Protein AF-A0A950GX64-F1 (afdb_monomer)

Structure (mmCIF, N/CA/C/O backbone):
data_AF-A0A950GX64-F1
#
_entry.id   AF-A0A950GX64-F1
#
loop_
_atom_site.group_PDB
_atom_site.id
_atom_site.type_symbol
_atom_site.label_atom_id
_atom_site.label_alt_id
_atom_site.label_comp_id
_atom_site.label_asym_id
_atom_site.label_entity_id
_atom_site.label_seq_id
_atom_site.pdbx_PDB_ins_code
_atom_site.Cartn_x
_atom_site.Cartn_y
_atom_site.Cartn_z
_atom_site.occupancy
_atom_site.B_iso_or_equiv
_atom_site.auth_seq_id
_atom_site.auth_comp_id
_atom_site.auth_asym_id
_atom_site.auth_atom_id
_atom_site.pdbx_PDB_model_num
ATOM 1 N N . MET A 1 1 ? -1.927 11.077 11.476 1.00 65.00 1 MET A N 1
ATOM 2 C CA . MET A 1 1 ? -1.817 9.933 12.417 1.00 65.00 1 MET A CA 1
ATOM 3 C C . MET A 1 1 ? -3.212 9.353 12.612 1.00 65.00 1 MET A C 1
ATOM 5 O O . MET A 1 1 ? -4.131 10.144 12.743 1.00 65.00 1 MET A O 1
ATOM 9 N N . LEU A 1 2 ? -3.388 8.025 12.600 1.00 82.88 2 LEU A N 1
ATOM 10 C CA . LEU A 1 2 ? -4.723 7.387 12.585 1.00 82.88 2 LEU A CA 1
ATOM 11 C C . LEU A 1 2 ? -5.445 7.360 13.948 1.00 82.88 2 LEU A C 1
ATOM 13 O O . LEU A 1 2 ? -6.607 6.977 14.011 1.00 82.88 2 LEU A O 1
ATOM 17 N N . GLY A 1 3 ? -4.765 7.722 15.040 1.00 85.38 3 GLY A N 1
ATOM 18 C CA . GLY A 1 3 ? -5.361 7.744 16.383 1.00 85.38 3 GLY A CA 1
ATOM 19 C C . GLY A 1 3 ? -5.656 6.362 16.983 1.00 85.38 3 GLY A C 1
ATOM 20 O O . GLY A 1 3 ? -6.375 6.275 17.971 1.00 85.38 3 GLY A O 1
ATOM 21 N N . VAL A 1 4 ? -5.106 5.291 16.402 1.00 89.19 4 VAL A N 1
ATOM 22 C CA . VAL A 1 4 ? -5.311 3.890 16.808 1.00 89.19 4 VAL A CA 1
ATOM 23 C C . VAL A 1 4 ? -3.986 3.132 16.869 1.00 89.19 4 VAL A C 1
ATOM 25 O O . VAL A 1 4 ? -3.043 3.451 16.139 1.00 89.19 4 VAL A O 1
ATOM 28 N N . THR A 1 5 ? -3.929 2.095 17.705 1.00 92.31 5 THR A N 1
ATOM 29 C CA . THR A 1 5 ? -2.740 1.249 17.884 1.00 92.31 5 THR A CA 1
ATOM 30 C C . THR A 1 5 ? -2.939 -0.101 17.210 1.00 92.31 5 THR A C 1
ATOM 32 O O . THR A 1 5 ? -3.924 -0.787 17.470 1.00 92.31 5 THR A O 1
ATOM 35 N N . ALA A 1 6 ? -1.986 -0.490 16.365 1.00 94.38 6 ALA A N 1
ATOM 36 C CA . ALA A 1 6 ? -1.974 -1.793 15.711 1.00 94.38 6 ALA A CA 1
ATOM 37 C C . ALA A 1 6 ? -1.105 -2.797 16.476 1.00 94.38 6 ALA A C 1
ATOM 39 O O . ALA A 1 6 ? -0.083 -2.434 17.057 1.00 94.38 6 ALA A O 1
ATOM 40 N N . SER A 1 7 ? -1.445 -4.077 16.352 1.00 96.44 7 SER A N 1
ATOM 41 C CA . SER A 1 7 ? -0.464 -5.159 16.465 1.00 96.44 7 SER A CA 1
ATOM 42 C C . SER A 1 7 ? 0.100 -5.458 15.076 1.00 96.44 7 SER A C 1
ATOM 44 O O . SER A 1 7 ? -0.653 -5.567 14.108 1.00 96.44 7 SER A O 1
ATOM 46 N N . VAL A 1 8 ? 1.422 -5.554 14.950 1.00 96.69 8 VAL A N 1
ATOM 47 C CA . VAL A 1 8 ? 2.090 -5.739 13.653 1.00 96.69 8 VAL A CA 1
ATOM 48 C C . VAL A 1 8 ? 2.649 -7.150 13.578 1.00 96.69 8 VAL A C 1
ATOM 50 O O . VAL A 1 8 ? 3.284 -7.622 14.522 1.00 96.69 8 VAL A O 1
ATOM 53 N N . THR A 1 9 ? 2.399 -7.844 12.471 1.00 96.38 9 THR A N 1
ATOM 54 C CA . THR A 1 9 ? 3.001 -9.162 12.244 1.00 96.38 9 THR A CA 1
ATOM 55 C C . THR A 1 9 ? 4.503 -9.038 12.021 1.00 96.38 9 THR A C 1
ATOM 57 O O . THR A 1 9 ? 4.979 -8.024 11.511 1.00 96.38 9 THR A O 1
ATOM 60 N N . THR A 1 10 ? 5.251 -10.102 12.322 1.00 96.19 10 THR A N 1
ATOM 61 C CA . THR A 1 10 ? 6.644 -10.209 11.879 1.00 96.19 10 THR A CA 1
ATOM 62 C C . THR A 1 10 ? 6.705 -10.000 10.364 1.00 96.19 10 THR A C 1
ATOM 64 O O . THR A 1 10 ? 5.949 -10.664 9.647 1.00 96.19 10 THR A O 1
ATOM 67 N N . PRO A 1 11 ? 7.545 -9.077 9.869 1.00 95.69 11 PRO A N 1
ATOM 68 C CA . PRO A 1 11 ? 7.655 -8.854 8.442 1.00 95.69 11 PRO A CA 1
ATOM 69 C C . PRO A 1 11 ? 8.220 -10.071 7.720 1.00 95.69 11 PRO A C 1
ATOM 71 O O . PRO A 1 11 ? 9.084 -10.776 8.246 1.00 95.69 11 PRO A O 1
ATOM 74 N N . THR A 1 12 ? 7.767 -10.286 6.493 1.00 97.06 12 THR A N 1
ATOM 75 C CA . THR A 1 12 ? 8.306 -11.310 5.599 1.00 97.06 12 THR A CA 1
ATOM 76 C C . THR A 1 12 ? 9.063 -10.660 4.455 1.00 97.06 12 THR A C 1
ATOM 78 O O . THR A 1 12 ? 8.655 -9.610 3.962 1.00 97.06 12 THR A O 1
ATOM 81 N N . TRP A 1 13 ? 10.133 -11.312 4.004 1.00 96.12 13 TRP A N 1
ATOM 82 C CA . TRP A 1 13 ? 10.851 -10.958 2.785 1.00 96.12 13 TRP A CA 1
ATOM 83 C C . TRP A 1 13 ? 10.915 -12.185 1.881 1.00 96.12 13 TRP A C 1
ATOM 85 O O . TRP A 1 13 ? 11.611 -13.157 2.180 1.00 96.12 13 TRP A O 1
ATOM 95 N N . THR A 1 14 ? 10.140 -12.191 0.803 1.00 96.38 14 THR A N 1
ATOM 96 C CA . THR A 1 14 ? 10.086 -13.318 -0.141 1.00 96.38 14 THR A CA 1
ATOM 97 C C . THR A 1 14 ? 9.842 -12.777 -1.537 1.00 96.38 14 THR A C 1
ATOM 99 O O . THR A 1 14 ? 9.072 -11.838 -1.708 1.00 96.38 14 THR A O 1
ATOM 102 N N . ASP A 1 15 ? 10.552 -13.310 -2.531 1.00 93.44 15 ASP A N 1
ATOM 103 C CA . ASP A 1 15 ? 10.446 -12.883 -3.930 1.00 93.44 15 ASP A CA 1
ATOM 104 C C . ASP A 1 15 ? 10.565 -11.362 -4.132 1.00 93.44 15 ASP A C 1
ATOM 106 O O . ASP A 1 15 ? 9.868 -10.767 -4.958 1.00 93.44 15 ASP A O 1
ATOM 110 N N . HIS A 1 16 ? 11.481 -10.720 -3.397 1.00 95.19 16 HIS A N 1
ATOM 111 C CA . HIS A 1 16 ? 11.697 -9.264 -3.409 1.00 95.19 16 HIS A CA 1
ATOM 112 C C . HIS A 1 16 ? 10.464 -8.457 -2.977 1.00 95.19 16 HIS A C 1
ATOM 114 O O . HIS A 1 16 ? 10.238 -7.345 -3.45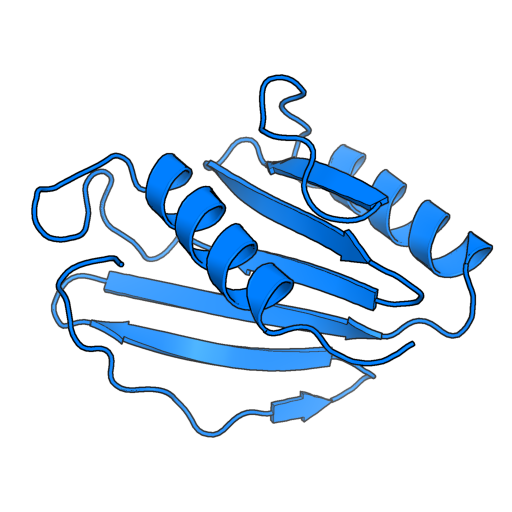4 1.00 95.19 16 HIS A O 1
ATOM 120 N N . VAL A 1 17 ? 9.627 -9.034 -2.117 1.00 97.62 17 VAL A N 1
ATOM 121 C CA . VAL A 1 17 ? 8.496 -8.353 -1.494 1.00 97.62 17 VAL A CA 1
ATOM 122 C C . VAL A 1 17 ? 8.717 -8.338 0.007 1.00 97.62 17 VAL A C 1
ATOM 124 O O . VAL A 1 17 ? 8.729 -9.389 0.651 1.00 97.62 17 VAL A O 1
ATOM 127 N N . TYR A 1 18 ? 8.867 -7.136 0.555 1.00 96.75 18 TYR A N 1
ATOM 128 C CA . TYR A 1 18 ? 8.659 -6.902 1.975 1.00 96.75 18 TYR A CA 1
ATOM 129 C C . TYR A 1 18 ? 7.162 -6.848 2.237 1.00 96.75 18 TYR A C 1
ATOM 131 O O . TYR A 1 18 ? 6.462 -6.117 1.538 1.00 96.75 18 TYR A O 1
ATOM 139 N N . ALA A 1 19 ? 6.672 -7.566 3.242 1.00 97.69 19 ALA A N 1
ATOM 140 C CA . ALA A 1 19 ? 5.276 -7.487 3.646 1.00 97.69 19 ALA A CA 1
ATOM 141 C C . ALA A 1 19 ? 5.126 -7.498 5.165 1.00 97.69 19 ALA A C 1
ATOM 143 O O . ALA A 1 19 ? 5.808 -8.246 5.865 1.00 97.69 19 ALA A O 1
ATOM 144 N N . CYS A 1 20 ? 4.196 -6.699 5.676 1.00 97.44 20 CYS A N 1
ATOM 145 C CA . CYS A 1 20 ? 3.724 -6.796 7.049 1.00 97.44 20 CYS A CA 1
ATOM 146 C C . CYS A 1 20 ? 2.246 -6.411 7.140 1.00 97.44 20 CYS A C 1
ATOM 148 O O . CYS A 1 20 ? 1.745 -5.572 6.390 1.00 97.44 20 CYS A O 1
ATOM 150 N N . ARG A 1 21 ? 1.537 -7.027 8.087 1.00 98.12 21 ARG A N 1
ATOM 151 C CA . ARG A 1 21 ? 0.124 -6.751 8.331 1.00 98.12 21 ARG A CA 1
ATOM 152 C C . ARG A 1 21 ? -0.049 -6.008 9.644 1.00 98.12 21 ARG A C 1
ATOM 154 O O . ARG A 1 21 ? 0.438 -6.452 10.685 1.00 98.12 21 ARG A O 1
ATOM 161 N N . TYR A 1 22 ? -0.797 -4.915 9.586 1.00 97.56 22 TYR A N 1
ATOM 162 C CA . TYR A 1 22 ? -1.219 -4.129 10.737 1.00 97.56 22 TYR A CA 1
ATOM 163 C C . TYR A 1 22 ? -2.625 -4.570 11.123 1.00 97.56 22 TYR A C 1
ATOM 165 O O . TYR A 1 22 ? -3.564 -4.413 10.344 1.00 97.56 22 TYR A O 1
ATOM 173 N N . ARG A 1 23 ? -2.766 -5.169 12.305 1.00 97.81 23 ARG A N 1
ATOM 174 C CA . ARG A 1 23 ? -4.027 -5.707 12.820 1.00 97.81 23 ARG A CA 1
ATOM 175 C C . ARG A 1 23 ? -4.576 -4.831 13.935 1.00 97.81 23 ARG A C 1
ATOM 177 O O . ARG A 1 23 ? -3.866 -4.519 14.894 1.00 97.81 23 ARG A O 1
ATOM 184 N N . TYR A 1 24 ? -5.858 -4.537 13.825 1.00 95.81 24 TYR A N 1
ATOM 185 C CA . TYR A 1 24 ? -6.685 -3.819 14.783 1.00 95.81 24 TYR A CA 1
ATOM 186 C C . TYR A 1 24 ? -7.844 -4.727 15.226 1.00 95.81 24 TYR A C 1
ATOM 188 O O . TYR A 1 24 ? -8.106 -5.738 14.569 1.00 95.81 24 TYR A O 1
ATOM 196 N N . PRO A 1 25 ? -8.543 -4.415 16.331 1.00 93.88 25 PRO A N 1
ATOM 197 C CA . PRO A 1 25 ? -9.704 -5.198 16.762 1.00 93.88 25 PRO A CA 1
ATOM 198 C C . PRO A 1 25 ? -10.825 -5.290 15.714 1.00 93.88 25 PRO A C 1
ATOM 200 O O . PRO A 1 25 ? -11.545 -6.282 15.673 1.00 93.88 25 PRO A O 1
ATOM 203 N N . ASP A 1 26 ? -10.962 -4.266 14.876 1.00 89.94 26 ASP A N 1
ATOM 204 C CA . ASP A 1 26 ? -12.048 -4.047 13.918 1.00 89.94 26 ASP A CA 1
ATOM 205 C C . ASP A 1 26 ? -11.607 -4.141 12.447 1.00 89.94 26 ASP A C 1
ATOM 207 O O . ASP A 1 26 ? -12.420 -3.939 11.549 1.00 89.94 26 ASP A O 1
ATOM 211 N N . GLY A 1 27 ? -10.342 -4.476 12.175 1.00 95.75 27 GLY A N 1
ATOM 212 C CA . GLY A 1 27 ? -9.854 -4.620 10.808 1.00 95.75 27 GLY A CA 1
ATOM 213 C C . GLY A 1 27 ? -8.347 -4.802 10.695 1.00 95.75 27 GLY A C 1
ATOM 214 O O . GLY A 1 27 ? -7.610 -4.886 11.676 1.00 95.75 27 GLY A O 1
ATOM 215 N N . SER A 1 28 ? -7.857 -4.863 9.464 1.00 97.75 28 SER A N 1
ATOM 216 C CA . SER A 1 28 ? -6.423 -4.857 9.187 1.00 97.75 28 SER A CA 1
ATOM 217 C C . SER A 1 28 ? -6.118 -4.250 7.832 1.00 97.75 28 SER A C 1
ATOM 219 O O . SER A 1 28 ? -6.929 -4.359 6.916 1.00 97.75 28 SER A O 1
ATOM 221 N N . PHE A 1 29 ? -4.922 -3.693 7.687 1.00 97.88 29 PHE A N 1
ATOM 222 C CA . PHE A 1 29 ? -4.357 -3.392 6.377 1.00 97.88 29 PHE A CA 1
ATOM 223 C C . PHE A 1 29 ? -3.028 -4.123 6.202 1.00 97.88 29 PHE A C 1
ATOM 225 O O . PHE A 1 29 ? -2.347 -4.465 7.178 1.00 97.88 29 PHE A O 1
ATOM 232 N N . GLU A 1 30 ? -2.659 -4.366 4.952 1.00 98.25 30 GLU A N 1
ATOM 233 C CA . GLU A 1 30 ? -1.377 -4.954 4.590 1.00 98.25 30 GLU A CA 1
ATOM 234 C C . GLU A 1 30 ? -0.510 -3.925 3.873 1.00 98.25 30 GLU A C 1
ATOM 236 O O . GLU A 1 30 ? -0.953 -3.223 2.965 1.00 98.25 30 GLU A O 1
ATOM 241 N N . LEU A 1 31 ? 0.735 -3.823 4.320 1.00 98.00 31 LEU A N 1
ATOM 242 C CA . LEU A 1 31 ? 1.757 -3.011 3.691 1.00 98.00 31 LEU A CA 1
ATOM 243 C C . LEU A 1 31 ? 2.677 -3.954 2.939 1.00 98.00 31 LEU A C 1
ATOM 245 O O . LEU A 1 31 ? 3.259 -4.857 3.545 1.00 98.00 31 LEU A O 1
ATOM 249 N N . THR A 1 32 ? 2.845 -3.713 1.643 1.00 98.12 32 THR A N 1
ATOM 250 C CA . THR A 1 32 ? 3.866 -4.399 0.853 1.00 98.12 32 THR A CA 1
ATOM 251 C C . THR A 1 32 ? 4.770 -3.412 0.130 1.00 98.12 32 THR A C 1
ATOM 253 O O . THR A 1 32 ? 4.339 -2.346 -0.305 1.00 98.12 32 THR A O 1
ATOM 256 N N . VAL A 1 33 ? 6.048 -3.762 0.009 1.00 97.44 33 VAL A N 1
ATOM 2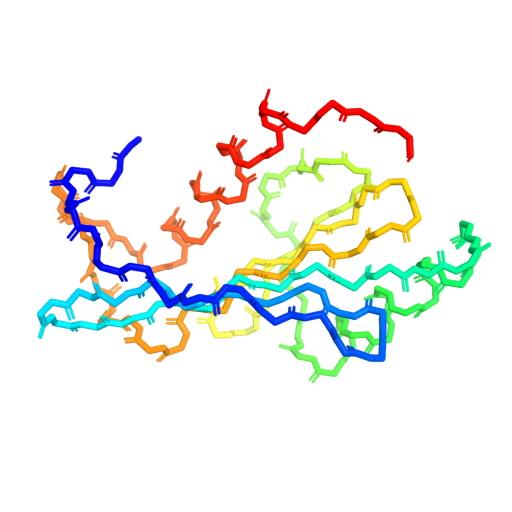57 C CA . VAL A 1 33 ? 7.011 -3.056 -0.839 1.00 97.44 33 VAL A CA 1
ATOM 258 C C . VAL A 1 33 ? 7.620 -4.073 -1.784 1.00 97.44 33 VAL A C 1
ATOM 260 O O . VAL A 1 33 ? 8.365 -4.956 -1.359 1.00 97.44 33 VAL A O 1
ATOM 263 N N . LYS A 1 34 ? 7.298 -3.947 -3.072 1.00 97.69 34 LYS A N 1
ATOM 264 C CA . LYS A 1 34 ? 7.940 -4.716 -4.136 1.00 97.69 34 LYS A CA 1
ATOM 265 C C . LYS A 1 34 ? 9.211 -4.000 -4.564 1.00 97.69 34 LYS A C 1
ATOM 267 O O . LYS A 1 34 ? 9.136 -2.860 -5.016 1.00 97.69 34 LYS A O 1
ATOM 272 N N . GLU A 1 35 ? 10.346 -4.680 -4.482 1.00 96.44 35 GLU A N 1
ATOM 273 C CA . GLU A 1 35 ? 11.614 -4.223 -5.046 1.00 96.44 35 GLU A CA 1
ATOM 274 C C . GLU A 1 35 ? 11.827 -4.808 -6.447 1.00 96.44 35 GLU A C 1
ATOM 276 O O . GLU A 1 35 ? 11.553 -5.985 -6.708 1.00 96.44 35 GLU A O 1
ATOM 281 N N . LEU A 1 36 ? 12.267 -3.950 -7.365 1.00 96.75 36 LEU A N 1
ATOM 282 C CA . LEU A 1 36 ? 12.560 -4.260 -8.757 1.00 96.75 36 LEU A CA 1
ATOM 283 C C . LEU A 1 36 ? 14.019 -3.899 -9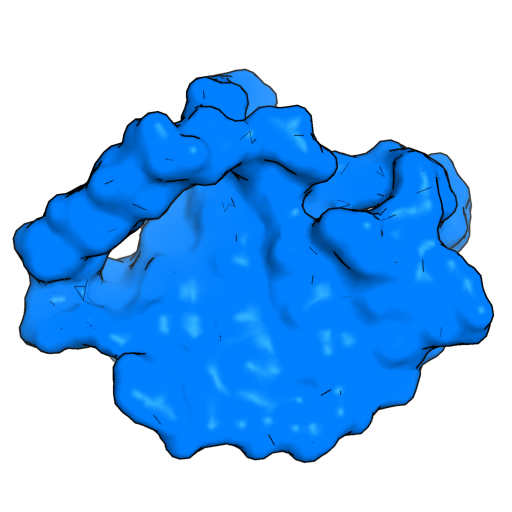.056 1.00 96.75 36 LEU A C 1
ATOM 285 O O . LEU A 1 36 ? 14.657 -3.133 -8.342 1.00 96.75 36 LEU A O 1
ATOM 289 N N . SER A 1 37 ? 14.550 -4.422 -10.156 1.00 94.88 37 SER A N 1
ATOM 290 C CA . SER A 1 37 ? 15.969 -4.290 -10.495 1.00 94.88 37 SER A CA 1
ATOM 291 C C . SER A 1 37 ? 16.310 -3.008 -11.259 1.00 94.88 37 SER A C 1
ATOM 293 O O . SER A 1 37 ? 17.475 -2.778 -11.568 1.00 94.88 37 SER A O 1
ATOM 295 N N . SER A 1 38 ? 15.316 -2.206 -11.662 1.00 94.62 38 SER A N 1
ATOM 296 C CA . SER A 1 38 ? 15.555 -0.982 -12.435 1.00 94.62 38 SER A CA 1
ATOM 297 C C . SER A 1 38 ? 14.345 -0.052 -12.501 1.00 94.62 38 SER A C 1
ATOM 299 O O . SER A 1 38 ? 13.194 -0.460 -12.308 1.00 94.62 38 SER A O 1
ATOM 301 N N . TRP A 1 39 ? 14.595 1.197 -12.898 1.00 93.50 39 TRP A N 1
ATOM 302 C CA . TRP A 1 39 ? 13.542 2.174 -13.167 1.00 93.50 39 TRP A CA 1
ATOM 303 C C . TRP A 1 39 ? 12.538 1.729 -14.249 1.00 93.50 39 TRP A C 1
ATOM 305 O O . TRP A 1 39 ? 11.337 1.767 -13.968 1.00 93.50 39 TRP A O 1
ATOM 315 N N . PRO A 1 40 ? 12.949 1.258 -15.451 1.00 96.12 40 PRO A N 1
ATOM 316 C CA . PRO A 1 40 ? 11.989 0.822 -16.469 1.00 96.12 40 PRO A CA 1
ATOM 317 C C . PRO A 1 40 ? 11.129 -0.358 -16.011 1.00 96.12 40 PRO A C 1
ATOM 319 O O . PRO A 1 40 ? 9.927 -0.372 -16.272 1.00 96.12 40 PRO A O 1
ATOM 322 N N . GLN A 1 41 ? 11.712 -1.317 -15.283 1.00 97.06 41 GLN A N 1
ATOM 323 C CA . GLN A 1 41 ? 10.961 -2.448 -14.735 1.00 97.06 41 GLN A CA 1
ATOM 324 C C . GLN A 1 41 ? 9.938 -1.986 -13.693 1.00 97.06 41 GLN A C 1
ATOM 326 O O . GLN A 1 41 ? 8.795 -2.437 -13.716 1.00 97.06 41 GLN A O 1
ATOM 331 N N . THR A 1 42 ? 10.323 -1.051 -12.823 1.00 96.62 42 THR A N 1
ATOM 332 C CA . THR A 1 42 ? 9.431 -0.465 -11.811 1.00 96.62 42 THR A CA 1
ATOM 333 C C . THR A 1 42 ? 8.262 0.265 -12.467 1.00 96.62 42 THR A C 1
ATOM 335 O O . THR A 1 42 ? 7.112 0.071 -12.079 1.00 96.62 42 THR A O 1
ATOM 338 N N . LEU A 1 43 ? 8.533 1.074 -13.496 1.00 95.31 43 LEU A N 1
ATOM 339 C CA . LEU A 1 43 ? 7.497 1.791 -14.236 1.00 95.31 43 LEU A CA 1
ATOM 340 C C . LEU A 1 43 ? 6.541 0.828 -14.956 1.00 95.31 43 LEU A C 1
ATOM 342 O O . LEU A 1 43 ? 5.326 1.015 -14.896 1.00 95.31 43 LEU A O 1
ATOM 346 N N . ALA A 1 44 ? 7.073 -0.215 -15.599 1.00 96.69 44 ALA A N 1
ATOM 347 C CA . ALA A 1 44 ? 6.271 -1.227 -16.279 1.00 96.69 44 ALA A CA 1
ATOM 348 C C . ALA A 1 44 ? 5.389 -2.014 -15.298 1.00 96.69 44 ALA A C 1
ATOM 350 O O . ALA A 1 44 ? 4.199 -2.194 -15.561 1.00 96.69 44 ALA A O 1
ATOM 351 N N . TYR A 1 45 ? 5.954 -2.427 -14.158 1.00 96.50 45 TYR A N 1
ATOM 352 C CA . TYR A 1 45 ? 5.225 -3.108 -13.089 1.00 96.50 45 TYR A CA 1
ATOM 353 C C . TYR A 1 45 ? 4.096 -2.229 -12.546 1.00 96.50 45 TYR A C 1
ATOM 355 O O . TYR A 1 45 ? 2.944 -2.651 -12.539 1.00 96.50 45 TYR A O 1
ATOM 363 N N . TYR A 1 46 ? 4.401 -0.984 -12.174 1.00 95.44 46 TYR A N 1
ATOM 364 C CA . TYR A 1 46 ? 3.428 -0.023 -11.654 1.00 95.44 46 TYR A CA 1
ATOM 365 C C . TYR A 1 46 ? 2.275 0.231 -12.637 1.00 95.44 46 TYR A C 1
ATOM 367 O O . TYR A 1 46 ? 1.106 0.177 -12.259 1.00 95.44 46 TYR A O 1
ATOM 375 N N . ALA A 1 47 ? 2.584 0.443 -13.921 1.00 94.25 47 ALA A N 1
ATOM 376 C CA . ALA A 1 47 ? 1.566 0.660 -14.945 1.00 94.25 47 ALA A CA 1
ATOM 377 C C . ALA A 1 47 ? 0.707 -0.592 -15.196 1.00 94.25 47 ALA A C 1
ATOM 379 O O . ALA A 1 47 ? -0.498 -0.480 -15.420 1.00 94.25 47 ALA A O 1
ATOM 380 N N . ALA A 1 48 ? 1.307 -1.786 -15.175 1.00 95.56 48 ALA A N 1
ATOM 381 C CA . ALA A 1 48 ? 0.570 -3.040 -15.302 1.00 95.56 48 ALA A CA 1
ATOM 382 C C . ALA A 1 48 ? -0.343 -3.288 -14.095 1.00 95.56 48 ALA A C 1
ATOM 384 O O . ALA A 1 48 ? -1.492 -3.680 -14.284 1.00 95.56 48 ALA A O 1
ATOM 385 N N . PHE A 1 49 ? 0.145 -3.000 -12.887 1.00 94.19 49 PHE A N 1
ATOM 386 C CA . PHE A 1 49 ? -0.626 -3.109 -11.655 1.00 94.19 49 PHE A CA 1
ATOM 387 C C . PHE A 1 49 ? -1.847 -2.181 -11.686 1.00 94.19 49 PHE A C 1
ATOM 389 O O . PHE A 1 49 ? -2.965 -2.642 -11.487 1.00 94.19 49 PHE A O 1
ATOM 396 N N . GLY A 1 50 ? -1.670 -0.911 -12.069 1.00 92.50 50 GLY A N 1
ATOM 397 C CA . GLY A 1 50 ? -2.785 0.039 -12.180 1.00 92.50 50 GLY A CA 1
ATOM 398 C C . GLY A 1 50 ? -3.833 -0.336 -13.228 1.00 92.50 50 GLY A C 1
ATOM 399 O O . GLY A 1 50 ? -5.022 -0.153 -13.000 1.00 92.50 50 GLY A O 1
ATOM 400 N N . ARG A 1 51 ? -3.435 -0.936 -14.358 1.00 92.94 51 ARG A N 1
ATOM 401 C CA . ARG A 1 51 ? -4.408 -1.459 -15.338 1.00 92.94 51 ARG A CA 1
ATOM 402 C C . ARG A 1 51 ? -5.229 -2.632 -14.802 1.00 92.94 51 ARG A C 1
ATOM 404 O O . ARG A 1 51 ? -6.335 -2.846 -15.281 1.00 92.94 51 ARG A O 1
ATOM 411 N N . LYS A 1 52 ? -4.666 -3.413 -13.878 1.00 93.69 52 LYS A N 1
ATOM 412 C CA . LYS A 1 52 ? -5.304 -4.608 -13.321 1.00 93.69 52 LYS A CA 1
ATOM 413 C C . LYS A 1 52 ? -6.238 -4.273 -12.159 1.00 93.69 52 LYS A C 1
ATOM 415 O O . LYS A 1 52 ? -7.333 -4.814 -12.104 1.00 93.69 52 LYS A O 1
ATOM 420 N N . GLU A 1 53 ? -5.795 -3.413 -11.248 1.00 91.75 53 GLU A N 1
ATOM 421 C CA . GLU A 1 53 ? -6.497 -3.116 -9.988 1.00 91.75 53 GLU A CA 1
ATOM 422 C C . GLU A 1 53 ? -7.393 -1.864 -10.067 1.00 91.75 53 GLU A C 1
ATOM 424 O O . GLU A 1 53 ? -8.051 -1.497 -9.091 1.00 91.75 53 GLU A O 1
ATOM 429 N N . GLY A 1 54 ? -7.394 -1.190 -11.218 1.00 87.50 54 GLY A N 1
ATOM 430 C CA . GLY A 1 54 ? -8.033 0.107 -11.401 1.00 87.50 54 GLY A CA 1
ATOM 431 C C . GLY A 1 54 ? -7.104 1.260 -11.026 1.00 87.50 54 GLY A C 1
ATOM 432 O O . GLY A 1 54 ? -6.194 1.122 -10.205 1.00 87.50 54 GLY A O 1
ATOM 433 N N . LEU A 1 55 ? -7.304 2.408 -11.673 1.00 82.75 55 LEU A N 1
ATOM 434 C CA . LEU A 1 55 ? -6.490 3.602 -11.464 1.00 82.75 55 LEU A CA 1
ATOM 435 C C . LEU A 1 55 ? -7.388 4.828 -11.349 1.00 82.75 55 LEU A C 1
ATOM 437 O O . LEU A 1 55 ? -7.898 5.335 -12.347 1.00 82.75 55 LEU A O 1
ATOM 441 N N . THR A 1 56 ? -7.530 5.330 -10.125 1.00 79.75 56 THR A N 1
ATOM 442 C CA . THR A 1 56 ? -8.219 6.588 -9.834 1.00 79.75 56 THR A CA 1
ATOM 443 C C . THR A 1 56 ? -7.198 7.737 -9.826 1.00 79.75 56 THR A C 1
ATOM 445 O O . THR A 1 56 ? -6.333 7.776 -8.947 1.00 79.75 56 THR A O 1
ATOM 448 N N . PRO A 1 57 ? -7.250 8.678 -10.793 1.00 61.69 57 PRO A N 1
ATOM 449 C CA . PRO A 1 57 ? -6.212 9.698 -10.974 1.00 61.69 57 PRO A CA 1
ATOM 450 C C . PRO A 1 57 ? -6.329 10.909 -10.029 1.00 61.69 57 PRO A C 1
ATOM 452 O O . PRO A 1 57 ? -5.443 11.758 -10.021 1.00 61.69 57 PRO A O 1
ATOM 455 N N . THR A 1 58 ? -7.399 11.023 -9.236 1.00 62.50 58 THR A N 1
ATOM 456 C CA . THR A 1 58 ? -7.706 12.195 -8.388 1.00 62.50 58 THR A CA 1
ATOM 457 C C . THR A 1 58 ? -6.995 12.218 -7.029 1.00 62.50 58 THR A C 1
ATOM 459 O O . THR A 1 58 ? -7.478 12.848 -6.093 1.00 62.50 58 THR A O 1
ATOM 462 N N . VAL A 1 59 ? -5.846 11.557 -6.895 1.00 67.94 59 VAL A N 1
ATOM 463 C CA . VAL A 1 59 ? -5.155 11.402 -5.603 1.00 67.94 59 VAL A CA 1
ATOM 464 C C . VAL A 1 59 ? -3.952 12.340 -5.462 1.00 67.94 59 VAL A C 1
ATOM 466 O O . VAL A 1 59 ? -3.408 12.799 -6.472 1.00 67.94 59 VAL A O 1
ATOM 469 N N . PRO A 1 60 ? -3.489 12.630 -4.229 1.00 71.62 60 PRO A N 1
ATOM 470 C CA . PRO A 1 60 ? -2.255 13.379 -4.020 1.00 71.62 60 PRO A CA 1
ATOM 471 C C . PRO A 1 60 ? -1.087 12.741 -4.779 1.00 71.62 60 PRO A C 1
ATOM 473 O O . PRO A 1 60 ? -0.920 11.518 -4.764 1.00 71.62 60 PRO A O 1
ATOM 476 N N . ARG A 1 61 ? -0.260 13.574 -5.426 1.00 80.75 61 ARG A N 1
ATOM 477 C CA . ARG A 1 61 ? 0.996 13.135 -6.051 1.00 80.75 61 ARG A CA 1
ATOM 478 C C . ARG A 1 61 ? 1.996 12.783 -4.952 1.00 80.75 61 ARG A C 1
ATOM 480 O O . ARG A 1 61 ?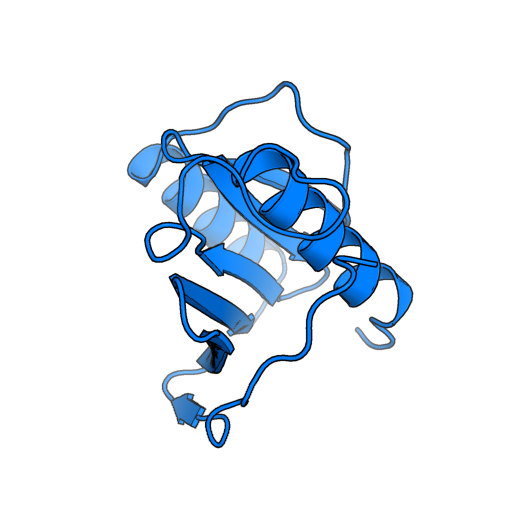 2.707 13.654 -4.462 1.00 80.75 61 ARG A O 1
ATOM 487 N N . LEU A 1 62 ? 2.018 11.511 -4.575 1.00 88.25 62 LEU A N 1
ATOM 488 C CA . LEU A 1 62 ? 2.953 10.938 -3.620 1.00 88.25 62 LEU A CA 1
ATOM 489 C C . LEU A 1 62 ? 4.120 10.279 -4.368 1.00 88.25 62 LEU A C 1
ATOM 491 O O . LEU A 1 62 ? 3.937 9.661 -5.420 1.00 88.25 62 LEU A O 1
ATOM 495 N N . GLY A 1 63 ? 5.329 10.403 -3.819 1.00 91.19 63 GLY A N 1
ATOM 496 C CA . GLY A 1 63 ? 6.536 9.823 -4.412 1.00 91.19 63 GLY A CA 1
ATOM 497 C C . GLY A 1 63 ? 6.789 10.300 -5.849 1.00 91.19 63 GLY A C 1
ATOM 498 O O . GLY A 1 63 ? 6.639 11.477 -6.169 1.00 91.19 63 GLY A O 1
ATOM 499 N N . GLN A 1 64 ? 7.185 9.375 -6.726 1.00 92.94 64 GLN A N 1
ATOM 500 C CA . GLN A 1 64 ? 7.429 9.633 -8.155 1.00 92.94 64 GLN A CA 1
ATOM 501 C C . GLN A 1 64 ? 6.250 9.181 -9.039 1.00 92.94 64 GLN A C 1
ATOM 503 O O . GLN A 1 64 ? 6.370 9.107 -10.268 1.00 92.94 64 GLN A O 1
ATOM 508 N N . GLY A 1 65 ? 5.129 8.822 -8.416 1.00 92.06 65 GLY A N 1
ATOM 509 C CA . GLY A 1 65 ? 3.897 8.383 -9.054 1.00 92.06 65 GLY A CA 1
ATOM 510 C C . GLY A 1 65 ? 3.018 7.656 -8.047 1.00 92.06 65 GLY A C 1
ATOM 511 O O . GLY A 1 65 ? 3.504 6.784 -7.331 1.00 92.06 65 GLY A O 1
ATOM 512 N N . SER A 1 66 ? 1.736 7.995 -8.010 1.00 93.88 66 SER A N 1
ATOM 513 C CA . SER A 1 66 ? 0.759 7.339 -7.148 1.00 93.88 66 SER A CA 1
ATOM 514 C C . SER A 1 66 ? -0.610 7.203 -7.812 1.00 93.88 66 SER A C 1
ATOM 516 O O . SER A 1 66 ? -0.959 7.984 -8.700 1.00 93.88 66 SER A O 1
ATOM 518 N N . PHE A 1 67 ? -1.383 6.212 -7.371 1.00 94.12 67 PHE A N 1
ATOM 519 C CA . PHE A 1 67 ? -2.814 6.090 -7.649 1.00 94.12 67 PHE A CA 1
ATOM 520 C C . PHE A 1 67 ? -3.523 5.337 -6.525 1.00 94.12 67 PHE A C 1
ATOM 522 O O . PHE A 1 67 ? 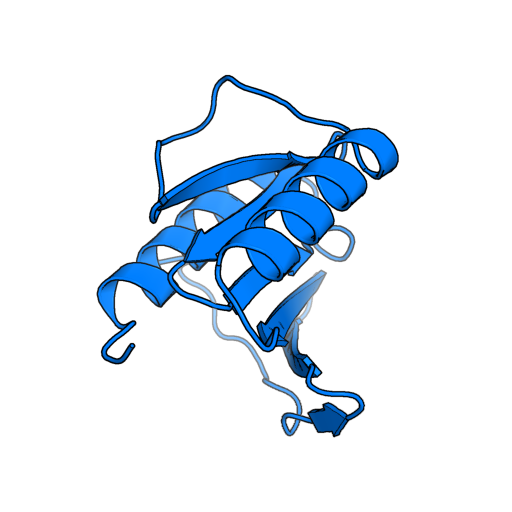-2.889 4.589 -5.778 1.00 94.12 67 PHE A O 1
ATOM 529 N N . GLN A 1 68 ? -4.844 5.500 -6.452 1.00 94.38 68 GLN A N 1
ATOM 530 C CA . GLN A 1 68 ? -5.698 4.570 -5.721 1.00 94.38 68 GLN A CA 1
ATOM 531 C C . GLN A 1 68 ? -6.333 3.556 -6.668 1.00 94.38 68 GLN A C 1
ATOM 533 O O . GLN A 1 68 ? -6.743 3.909 -7.777 1.00 94.38 68 GLN A O 1
ATOM 538 N N . THR A 1 69 ? -6.406 2.308 -6.220 1.00 94.38 69 THR A N 1
ATOM 539 C CA . THR A 1 69 ? -7.178 1.243 -6.872 1.00 94.38 69 THR A CA 1
ATOM 540 C C . THR A 1 69 ? -8.679 1.503 -6.723 1.00 94.38 69 THR A C 1
ATOM 542 O O . THR A 1 69 ? -9.098 2.339 -5.917 1.00 94.38 69 THR A O 1
ATOM 545 N N . ASP A 1 70 ? -9.514 0.741 -7.432 1.00 93.06 70 ASP A N 1
ATOM 546 C CA . ASP A 1 70 ? -10.977 0.901 -7.367 1.00 93.06 70 ASP A CA 1
ATOM 547 C C . ASP A 1 70 ? -11.553 0.629 -5.965 1.00 93.06 70 ASP A C 1
ATOM 549 O O . ASP A 1 70 ? -12.620 1.129 -5.610 1.00 93.06 70 ASP A O 1
ATOM 553 N N . ASN A 1 71 ? -10.838 -0.140 -5.134 1.00 92.62 71 ASN A N 1
ATOM 554 C CA . ASN A 1 71 ? -11.244 -0.420 -3.755 1.00 92.62 71 ASN A CA 1
ATOM 555 C C . ASN A 1 71 ? -10.750 0.626 -2.731 1.00 92.62 71 ASN A C 1
ATOM 557 O O . ASN A 1 71 ? -11.112 0.525 -1.555 1.00 92.62 71 ASN A O 1
ATOM 561 N N . GLY A 1 72 ? -9.966 1.621 -3.167 1.00 94.31 72 GLY A N 1
ATOM 562 C CA . GLY A 1 72 ? -9.410 2.696 -2.338 1.00 94.31 72 GLY A CA 1
ATOM 563 C C . GLY A 1 72 ? -8.009 2.432 -1.772 1.00 94.31 72 GLY A C 1
ATOM 564 O O . GLY A 1 72 ? -7.485 3.288 -1.055 1.00 94.31 72 GLY A O 1
ATOM 565 N N . SER A 1 73 ? -7.384 1.292 -2.086 1.00 96.75 73 SER A N 1
ATOM 566 C CA . SER A 1 73 ? -5.997 0.995 -1.695 1.00 96.75 73 SER A CA 1
ATOM 567 C C . SER A 1 73 ? -5.010 1.904 -2.404 1.00 96.75 73 SER A C 1
ATOM 569 O O . SER A 1 73 ? -5.227 2.288 -3.549 1.00 96.75 73 SER A O 1
ATOM 571 N N . MET A 1 74 ? -3.913 2.243 -1.7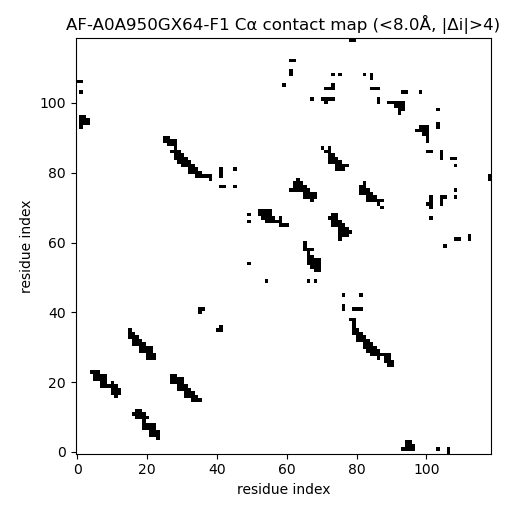28 1.00 96.00 74 MET A N 1
ATOM 572 C CA . MET A 1 74 ? -2.940 3.204 -2.241 1.00 96.00 74 MET A CA 1
ATOM 573 C C . MET A 1 74 ? -1.720 2.495 -2.815 1.00 96.00 74 MET A C 1
ATOM 575 O O . MET A 1 74 ? -1.140 1.627 -2.163 1.00 96.00 74 MET A O 1
ATOM 579 N N . VAL A 1 75 ? -1.304 2.899 -4.012 1.00 96.25 75 VAL A N 1
ATOM 580 C CA . VAL A 1 75 ? -0.096 2.406 -4.675 1.00 96.25 75 VAL A CA 1
ATOM 581 C C . VAL A 1 75 ? 0.813 3.588 -4.962 1.00 96.25 75 VAL A C 1
ATOM 583 O O . VAL A 1 75 ? 0.391 4.569 -5.574 1.00 96.25 75 VAL A O 1
ATOM 586 N N . VAL A 1 76 ? 2.072 3.497 -4.541 1.00 95.56 76 VAL A N 1
ATOM 587 C CA . VAL A 1 76 ? 3.076 4.538 -4.765 1.00 95.56 76 VAL A CA 1
ATOM 588 C C . VAL A 1 76 ? 4.339 3.931 -5.341 1.00 95.56 76 VAL A C 1
ATOM 590 O O . VAL A 1 76 ? 4.876 2.953 -4.832 1.00 95.56 76 VAL A O 1
ATOM 593 N N . ARG A 1 77 ? 4.854 4.553 -6.392 1.00 94.81 77 ARG A N 1
ATOM 594 C CA . ARG A 1 77 ? 6.165 4.268 -6.948 1.00 94.81 77 ARG A CA 1
ATOM 595 C C . ARG A 1 77 ? 7.190 5.245 -6.393 1.00 94.81 77 ARG A C 1
ATOM 597 O O . ARG A 1 77 ? 7.017 6.465 -6.488 1.00 94.81 77 ARG A O 1
ATOM 604 N N . LYS A 1 78 ? 8.290 4.702 -5.886 1.00 93.25 78 LYS A N 1
ATOM 605 C CA . LYS A 1 78 ? 9.450 5.473 -5.456 1.00 93.25 78 LYS A CA 1
ATOM 606 C C . LYS A 1 78 ? 10.725 4.658 -5.676 1.00 93.25 78 LYS A C 1
ATOM 608 O O . LYS A 1 78 ? 10.834 3.518 -5.241 1.00 93.25 78 LYS A O 1
ATOM 613 N N . ASP A 1 79 ? 11.655 5.261 -6.400 1.00 92.06 79 ASP A N 1
ATOM 614 C CA . ASP A 1 79 ? 12.944 4.716 -6.812 1.00 92.06 79 ASP A CA 1
ATOM 615 C C . ASP A 1 79 ? 12.759 3.411 -7.598 1.00 92.06 79 ASP A C 1
ATOM 617 O O . ASP A 1 79 ? 12.047 3.411 -8.611 1.00 92.06 79 ASP A O 1
ATOM 621 N N . TRP A 1 80 ? 13.362 2.301 -7.168 1.00 94.75 80 TRP A N 1
ATOM 622 C CA . TRP A 1 80 ? 13.148 0.982 -7.788 1.00 94.75 80 TRP A CA 1
ATOM 623 C C . TRP A 1 80 ? 12.116 0.130 -7.045 1.00 94.75 80 TRP A C 1
ATOM 625 O O . TRP A 1 80 ? 12.159 -1.100 -7.084 1.00 94.75 80 TRP A O 1
ATOM 635 N N . LYS A 1 81 ? 11.199 0.781 -6.320 1.00 96.12 81 LYS A N 1
ATOM 636 C CA . LYS A 1 81 ? 10.255 0.117 -5.426 1.00 96.12 81 LYS A CA 1
ATOM 637 C C . LYS A 1 81 ? 8.820 0.588 -5.671 1.00 96.12 81 LYS A C 1
ATOM 639 O O . LYS A 1 81 ? 8.560 1.722 -6.091 1.00 96.12 81 LYS A O 1
ATOM 644 N N . VAL A 1 82 ? 7.870 -0.305 -5.411 1.00 96.75 82 VAL A N 1
ATOM 645 C CA . VAL A 1 82 ? 6.432 -0.009 -5.418 1.00 96.75 82 VAL A CA 1
ATOM 646 C C . VAL A 1 82 ? 5.849 -0.376 -4.062 1.00 96.75 82 VAL A C 1
ATOM 648 O O . VAL A 1 82 ? 5.847 -1.544 -3.681 1.00 96.75 82 VAL A O 1
ATOM 651 N N . LEU A 1 83 ? 5.379 0.639 -3.343 1.00 97.56 83 LEU A N 1
ATOM 652 C CA . LEU A 1 83 ? 4.617 0.525 -2.108 1.00 97.56 83 LEU A CA 1
ATOM 653 C C . LEU A 1 83 ? 3.148 0.277 -2.445 1.00 97.56 83 LEU A C 1
ATOM 655 O O . LEU A 1 83 ? 2.572 1.005 -3.254 1.00 97.56 83 LEU A O 1
ATOM 659 N N . GLN A 1 84 ? 2.535 -0.686 -1.770 1.00 97.69 84 GLN A N 1
ATOM 660 C CA . GLN A 1 84 ? 1.091 -0.866 -1.731 1.00 97.69 84 GLN A CA 1
ATOM 661 C C . GLN A 1 84 ? 0.617 -0.857 -0.277 1.00 97.69 84 GLN A C 1
ATOM 663 O O . GLN A 1 84 ? 1.168 -1.552 0.577 1.00 97.69 84 GLN A O 1
ATOM 668 N N . VAL A 1 85 ? -0.430 -0.078 -0.018 1.00 97.88 85 VAL A N 1
ATOM 669 C CA . VAL A 1 85 ? -1.200 -0.089 1.226 1.00 97.88 85 VAL A CA 1
ATOM 670 C C . VAL A 1 85 ? -2.573 -0.668 0.896 1.00 97.88 85 VAL A C 1
ATOM 672 O O . VAL A 1 85 ? -3.447 0.047 0.402 1.00 97.88 85 VAL A O 1
ATOM 675 N N . ASP A 1 86 ? -2.736 -1.971 1.115 1.00 98.06 86 ASP A N 1
ATOM 676 C CA . ASP A 1 86 ? -3.988 -2.695 0.891 1.00 98.06 86 ASP A CA 1
ATOM 677 C C . ASP A 1 86 ? -4.908 -2.547 2.104 1.00 98.06 86 ASP A C 1
ATOM 679 O O . ASP A 1 86 ? -4.629 -3.077 3.182 1.00 98.06 86 ASP A O 1
ATOM 683 N N . ILE A 1 87 ? -6.011 -1.822 1.913 1.00 97.75 87 ILE A N 1
ATOM 684 C CA . ILE A 1 87 ? -7.000 -1.510 2.954 1.00 97.75 87 ILE A CA 1
ATOM 685 C C . ILE A 1 87 ? -8.277 -2.348 2.851 1.00 97.75 87 ILE A C 1
ATOM 687 O O . ILE A 1 87 ? -9.262 -2.044 3.520 1.00 97.75 87 ILE A O 1
ATOM 691 N N . SER A 1 88 ? -8.292 -3.400 2.030 1.00 97.25 88 SER A N 1
ATOM 692 C CA . SER A 1 88 ? -9.482 -4.239 1.819 1.00 97.25 88 SER A CA 1
ATOM 693 C C . SER A 1 88 ? -10.012 -4.894 3.101 1.00 97.25 88 SER A C 1
ATOM 695 O O . SER A 1 88 ? -11.201 -5.196 3.189 1.00 97.25 88 SER A O 1
ATOM 697 N N . GLY A 1 89 ? -9.148 -5.078 4.104 1.00 97.44 89 GLY A N 1
ATOM 6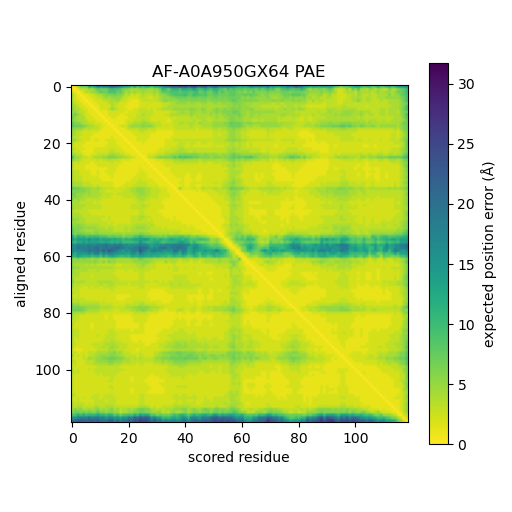98 C CA . GLY A 1 89 ? -9.501 -5.598 5.424 1.00 97.44 89 GLY A CA 1
ATOM 699 C C . GLY A 1 89 ? -9.906 -4.543 6.460 1.00 97.44 89 GLY A C 1
ATOM 700 O O . GLY A 1 89 ? -10.101 -4.913 7.618 1.00 97.44 89 GLY A O 1
ATOM 701 N N . LEU A 1 90 ? -9.988 -3.256 6.099 1.00 97.75 90 LEU A N 1
ATOM 702 C CA . LEU A 1 90 ? -10.482 -2.195 6.981 1.00 97.75 90 LEU A CA 1
ATOM 703 C C . LEU A 1 90 ? -11.989 -1.949 6.774 1.00 97.75 90 LEU A C 1
ATOM 705 O O . LEU A 1 90 ? -12.484 -2.076 5.647 1.00 97.75 90 LEU A O 1
ATOM 709 N N . PRO A 1 91 ? -12.715 -1.540 7.832 1.00 97.06 91 PRO A N 1
ATOM 710 C CA . PRO A 1 91 ? -14.082 -1.039 7.700 1.00 97.06 91 PRO A CA 1
ATOM 711 C C . PRO A 1 91 ? -14.121 0.233 6.840 1.00 97.06 91 PRO A C 1
ATOM 713 O O . PRO A 1 91 ? -13.117 0.930 6.713 1.00 97.06 91 PRO A O 1
ATOM 716 N N . ASP A 1 92 ? -15.284 0.564 6.269 1.00 96.25 92 ASP A N 1
ATOM 717 C CA . ASP A 1 92 ? -15.444 1.721 5.366 1.00 96.25 92 ASP A CA 1
ATOM 718 C C . ASP A 1 92 ? -15.011 3.051 6.000 1.00 96.25 92 ASP A C 1
ATOM 720 O O . ASP A 1 92 ? -14.477 3.925 5.307 1.00 96.25 92 ASP A O 1
ATOM 724 N N . GLN A 1 93 ? -15.200 3.179 7.317 1.00 96.19 93 GLN A N 1
ATOM 725 C CA . GLN A 1 93 ? -14.642 4.252 8.129 1.00 96.19 93 GLN A CA 1
ATOM 726 C C . GLN A 1 93 ? -13.711 3.701 9.201 1.00 96.19 93 GLN A C 1
ATOM 728 O O . GLN A 1 93 ? -14.055 2.736 9.877 1.00 96.19 93 GLN A O 1
ATOM 733 N N . PHE A 1 94 ? -12.560 4.344 9.388 1.00 96.00 94 PHE A N 1
ATOM 734 C CA . PHE A 1 94 ? -11.528 3.877 10.306 1.00 96.00 94 PHE A CA 1
ATOM 735 C C . PHE A 1 94 ? -10.736 5.036 10.933 1.00 96.00 94 PHE A C 1
ATOM 737 O O . PHE A 1 94 ? -10.619 6.116 10.349 1.00 96.00 94 PHE A O 1
ATOM 744 N N . GLY A 1 95 ? -10.170 4.797 12.119 1.00 93.06 95 GLY A N 1
ATOM 745 C CA . GLY A 1 95 ? -9.355 5.759 12.866 1.00 93.06 95 GLY A CA 1
ATOM 746 C C . GLY A 1 95 ? -10.141 6.672 13.812 1.00 93.06 95 GLY A C 1
ATOM 747 O O . GLY A 1 95 ? -11.357 6.558 13.975 1.00 93.06 95 GLY A O 1
ATOM 748 N N . HIS A 1 96 ? -9.419 7.587 14.461 1.00 92.56 96 HIS A N 1
ATOM 749 C CA . HIS A 1 96 ? -9.969 8.561 15.405 1.00 92.56 96 HIS A CA 1
ATOM 750 C C . HIS A 1 96 ? -9.410 9.974 15.138 1.00 92.56 96 HIS A C 1
ATOM 752 O O . HIS A 1 96 ? -8.225 10.209 15.394 1.00 92.56 96 HIS A O 1
ATOM 758 N N . PRO A 1 97 ? -10.238 10.931 14.666 1.00 92.50 97 PRO A N 1
ATOM 759 C CA . PRO A 1 97 ? -11.648 10.758 14.289 1.00 92.50 97 PRO A CA 1
ATOM 760 C C . PRO A 1 97 ? -11.820 9.800 13.089 1.00 92.50 97 PRO A C 1
ATOM 762 O O . PRO A 1 97 ? -10.887 9.678 12.293 1.00 92.50 97 PRO A O 1
ATOM 765 N N . PRO A 1 98 ? -12.981 9.127 12.944 1.00 93.75 98 PRO A N 1
ATOM 766 C CA . PRO A 1 98 ? -13.225 8.242 11.807 1.00 93.75 98 PRO A CA 1
ATOM 767 C C . PRO A 1 98 ? -13.136 8.999 10.480 1.00 93.75 98 PRO A C 1
ATOM 769 O O . PRO A 1 98 ? -13.744 10.058 10.320 1.00 93.75 98 PRO A O 1
ATOM 772 N N . THR A 1 99 ? -12.399 8.439 9.526 1.00 95.12 99 THR A N 1
ATOM 773 C CA . THR A 1 99 ? -12.319 8.920 8.140 1.00 95.12 99 THR A CA 1
ATOM 774 C C . THR A 1 99 ? -12.528 7.763 7.168 1.00 95.12 99 THR A C 1
ATOM 776 O O . THR A 1 99 ? -12.588 6.612 7.599 1.00 95.12 99 THR A O 1
ATOM 779 N N . SER A 1 100 ? -12.653 8.031 5.867 1.00 95.75 100 SER A N 1
ATOM 780 C CA . SER A 1 100 ? -12.808 6.963 4.876 1.00 95.75 100 SER A CA 1
ATOM 781 C C . SER A 1 100 ? -11.576 6.050 4.848 1.00 95.75 100 SER A C 1
ATOM 783 O O . SER A 1 100 ? -10.438 6.512 4.973 1.00 95.75 100 SER A O 1
ATOM 785 N N . ARG A 1 101 ? -11.762 4.745 4.626 1.00 95.31 101 ARG A N 1
ATOM 786 C CA . ARG A 1 101 ? -10.626 3.811 4.486 1.00 95.31 101 ARG A CA 1
ATOM 787 C C . ARG A 1 101 ? -9.670 4.179 3.344 1.00 95.31 101 ARG A C 1
ATOM 789 O O . ARG A 1 101 ? -8.482 3.876 3.417 1.00 95.31 101 ARG A O 1
ATOM 796 N N . GLY A 1 102 ? -10.171 4.864 2.313 1.00 95.12 102 GLY A N 1
ATOM 797 C CA . GLY A 1 102 ? -9.344 5.406 1.236 1.00 95.12 102 GLY A CA 1
ATOM 798 C C . GLY A 1 102 ? -8.410 6.512 1.734 1.00 95.12 102 GLY A C 1
ATOM 799 O O . GLY A 1 102 ? -7.212 6.474 1.461 1.00 95.12 102 GLY A O 1
ATOM 800 N N . ASP A 1 103 ? -8.919 7.448 2.538 1.00 94.81 103 ASP A N 1
ATOM 801 C CA . ASP A 1 103 ? -8.099 8.506 3.149 1.00 94.81 103 ASP A CA 1
ATOM 802 C C . ASP A 1 103 ? -7.082 7.939 4.148 1.00 94.81 103 ASP A C 1
ATOM 804 O O . ASP A 1 103 ? -5.972 8.463 4.285 1.00 94.81 103 ASP A O 1
ATOM 808 N N . VAL A 1 104 ? -7.422 6.830 4.816 1.00 95.50 104 VAL A N 1
ATOM 809 C CA . VAL A 1 104 ? -6.469 6.068 5.635 1.00 95.50 104 VAL A CA 1
ATOM 810 C C . VAL A 1 104 ? -5.314 5.550 4.780 1.00 95.50 104 VAL A C 1
ATOM 812 O O . VAL A 1 104 ? -4.162 5.752 5.161 1.00 95.50 104 VAL A O 1
ATOM 815 N N . ALA A 1 105 ? -5.588 4.946 3.618 1.00 96.12 105 ALA A N 1
ATOM 816 C CA . ALA A 1 105 ? -4.543 4.449 2.719 1.00 96.12 105 ALA A CA 1
ATOM 817 C C . ALA A 1 105 ? -3.594 5.572 2.262 1.00 96.12 105 ALA A C 1
ATOM 819 O O . ALA A 1 105 ? -2.373 5.401 2.289 1.00 96.12 105 ALA A O 1
ATOM 820 N N . VAL A 1 106 ? -4.146 6.740 1.912 1.00 95.06 106 VAL A N 1
ATOM 821 C CA . VAL A 1 106 ? -3.368 7.937 1.549 1.00 95.06 106 VAL A CA 1
ATOM 822 C C . VAL A 1 106 ? -2.514 8.415 2.725 1.00 95.06 106 VAL A C 1
ATOM 824 O O . VAL A 1 106 ? -1.315 8.633 2.562 1.00 95.06 106 VAL A O 1
ATOM 827 N N . THR A 1 107 ? -3.100 8.522 3.920 1.00 94.75 107 THR A N 1
ATOM 828 C CA . THR A 1 107 ? -2.399 8.968 5.136 1.00 94.75 107 THR A CA 1
ATOM 829 C C . THR A 1 107 ? -1.247 8.034 5.503 1.00 94.75 107 THR A C 1
ATOM 831 O O . THR A 1 107 ? -0.167 8.491 5.872 1.00 94.75 107 THR A O 1
ATOM 834 N N . VAL A 1 108 ? -1.459 6.719 5.417 1.00 95.25 108 VAL A N 1
ATOM 835 C CA . VAL A 1 108 ? -0.419 5.722 5.702 1.00 95.25 108 VAL A CA 1
ATOM 836 C C . VAL A 1 108 ? 0.717 5.831 4.687 1.00 95.25 108 VAL A C 1
ATOM 838 O O . VAL A 1 108 ? 1.879 5.874 5.089 1.00 95.25 108 VAL A O 1
ATOM 841 N N . ALA A 1 109 ? 0.398 5.924 3.392 1.00 95.69 109 ALA A N 1
ATOM 842 C CA . ALA A 1 109 ? 1.404 6.080 2.346 1.00 95.69 109 ALA A CA 1
ATOM 843 C C . ALA A 1 109 ? 2.237 7.361 2.529 1.00 95.69 109 ALA A C 1
ATOM 845 O O . ALA A 1 109 ? 3.459 7.308 2.415 1.00 95.69 109 ALA A O 1
ATOM 846 N N . ASP A 1 110 ? 1.601 8.484 2.867 1.00 94.44 110 ASP A N 1
ATOM 847 C CA . ASP A 1 110 ? 2.278 9.760 3.126 1.00 94.44 110 ASP A CA 1
ATOM 848 C C . ASP A 1 110 ? 3.260 9.670 4.306 1.00 94.44 110 ASP A C 1
ATOM 850 O O . ASP A 1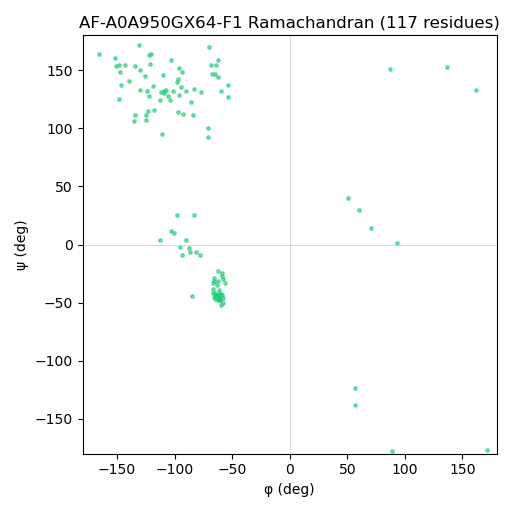 110 ? 4.428 10.036 4.179 1.00 94.44 110 ASP A O 1
ATOM 854 N N . VAL A 1 111 ? 2.838 9.073 5.428 1.00 93.62 111 VAL A N 1
ATOM 855 C CA . VAL A 1 111 ? 3.707 8.867 6.601 1.00 93.62 111 VAL A CA 1
ATOM 856 C C . VAL A 1 111 ? 4.912 7.988 6.265 1.00 93.62 111 VAL A C 1
ATOM 858 O O . VAL A 1 111 ? 6.032 8.304 6.666 1.00 93.62 111 VAL A O 1
ATOM 861 N N . ILE A 1 112 ? 4.710 6.900 5.517 1.00 93.44 112 ILE A N 1
ATOM 862 C CA . ILE A 1 112 ? 5.809 6.020 5.096 1.00 93.44 112 ILE A CA 1
ATOM 863 C C . ILE A 1 112 ? 6.805 6.797 4.234 1.00 93.44 112 ILE A C 1
ATOM 865 O O . ILE A 1 112 ? 8.009 6.710 4.463 1.00 93.44 112 ILE A O 1
ATOM 869 N N . LEU A 1 113 ? 6.316 7.574 3.266 1.00 92.56 113 LEU A N 1
ATOM 870 C CA . LEU A 1 113 ? 7.164 8.350 2.362 1.00 92.56 113 LEU A CA 1
ATOM 871 C C . LEU A 1 113 ? 7.914 9.473 3.073 1.00 92.56 113 LEU A C 1
ATOM 873 O O . LEU A 1 113 ? 9.054 9.743 2.709 1.00 92.56 113 LEU A O 1
ATOM 877 N N . ALA A 1 114 ? 7.322 10.084 4.100 1.00 90.62 114 ALA A N 1
ATOM 878 C CA . ALA A 1 114 ? 7.998 11.078 4.928 1.00 90.62 114 ALA A CA 1
ATOM 879 C C . ALA A 1 114 ? 9.218 10.493 5.665 1.00 90.62 114 ALA A C 1
ATOM 881 O O . ALA A 1 114 ? 10.201 11.196 5.891 1.00 90.62 114 ALA A O 1
ATOM 882 N N . CYS A 1 115 ? 9.175 9.204 6.018 1.00 91.00 115 CYS A N 1
ATOM 883 C CA . CYS A 1 115 ? 10.287 8.491 6.652 1.00 91.00 115 CYS A CA 1
ATOM 884 C C . CYS A 1 115 ? 11.200 7.760 5.656 1.00 91.00 115 CYS A C 1
ATOM 886 O O . CYS A 1 115 ? 12.254 7.250 6.047 1.00 91.00 115 CYS A O 1
ATOM 888 N N . TRP A 1 116 ? 10.807 7.680 4.384 1.00 89.12 116 TRP A N 1
ATOM 889 C CA . TRP A 1 116 ? 11.533 6.932 3.368 1.00 89.12 116 TRP A CA 1
ATO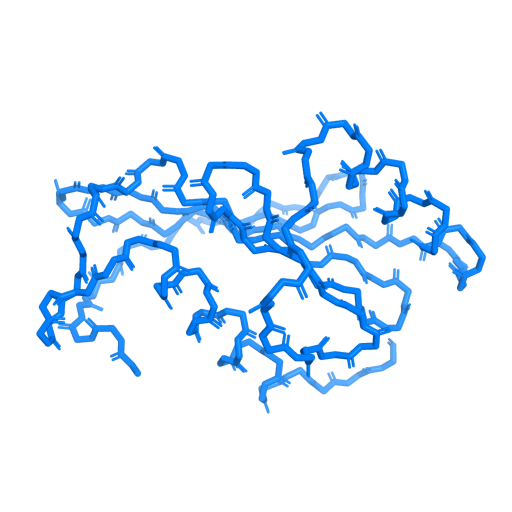M 890 C C . TRP A 1 116 ? 12.841 7.642 3.024 1.00 89.12 116 TRP A C 1
ATOM 892 O O . TRP A 1 116 ? 12.881 8.580 2.227 1.00 89.12 116 TRP A O 1
ATOM 902 N N . SER A 1 117 ? 13.928 7.143 3.604 1.00 75.69 117 SER A N 1
ATOM 903 C CA . SER A 1 117 ? 15.297 7.547 3.299 1.00 75.69 117 SER A CA 1
ATOM 904 C C . SER A 1 117 ? 16.032 6.383 2.633 1.00 75.69 117 SER A C 1
ATOM 906 O O . SER A 1 117 ? 16.058 5.273 3.159 1.00 75.69 117 SER A O 1
ATOM 908 N N . GLY A 1 118 ? 16.581 6.630 1.444 1.00 61.78 118 GLY A N 1
ATOM 909 C CA . GLY A 1 118 ? 17.281 5.633 0.630 1.00 61.78 118 GLY A CA 1
ATOM 910 C C . GLY A 1 118 ? 16.894 5.705 -0.846 1.00 61.78 118 GLY A C 1
ATOM 911 O O . GLY A 1 118 ? 15.781 6.130 -1.167 1.00 61.78 118 GLY A O 1
ATOM 912 N N . ASP A 1 119 ? 17.832 5.277 -1.692 1.00 50.22 119 ASP A N 1
ATOM 913 C CA . ASP A 1 119 ? 17.659 5.037 -3.130 1.00 50.22 119 ASP A CA 1
ATOM 914 C C . ASP A 1 119 ? 17.225 3.570 -3.389 1.00 50.22 119 ASP A C 1
ATOM 916 O O . ASP A 1 119 ? 17.615 2.658 -2.617 1.00 50.22 119 ASP A O 1
#

Solvent-accessible surface area (backbone atoms only — not comparable to full-atom values): 6465 Å² total; per-residue (Å²): 128,56,71,71,80,65,53,68,50,81,69,45,79,55,96,53,28,42,35,36,40,39,38,46,101,78,31,29,37,38,41,37,38,40,58,46,96,32,58,70,57,32,52,52,50,52,55,52,49,34,73,73,52,34,70,42,82,92,53,77,87,40,80,79,40,51,35,25,28,76,87,31,24,26,38,32,33,48,73,32,32,38,41,35,32,44,38,86,52,41,44,72,59,44,56,54,78,69,38,48,38,40,58,49,20,50,52,52,52,51,56,52,55,75,67,64,79,82,123

Secondary structure (DSSP, 8-state):
--S---EEPPPEEETTEEEEEEEETTEEEEEEEEE-SSHHHHHHHHHHHHHHH--B--S---TT-EEE-TTS-EEEEETTEEEEEE-TTS-SEETTTTEEHHHHHHHHHHHHHHH----

Sequence (119 aa):
MLGVTASVTTPTWTDHVYACRYRYPDGSFELTVKELSSWPQTLAYYAAFGRKEGLTPTVPRLGQGSFQTDNGSMVVRKDWKVLQVDISGLPDQFGHPPTSRGDVAVTVADVILACWSGD

Mean predicted aligned error: 3.72 Å

pLDDT: mean 92.48, std 8.43, range [50.22, 98.25]

Nearest PDB structures (foldseek):
  3i0o-assembly1_A  TM=4.292E-01  e=8.620E-02  Legionella pneumophila serogroup 1
  4wh1-assembly1_A  TM=3.741E-01  e=4.616E-01  Bifidobacterium longum subsp. longum JCM 1217
  7mon-assembly1_A  TM=3.745E-01  e=3.269E+00  Homo sapiens
  7tpt-assembly1_D  TM=3.644E-01  e=4.323E+00  Bos taurus

Radius of gyration: 13.79 Å; Cα contacts (8 Å, |Δi|>4): 224; chains: 1; bounding box: 33×27×34 Å

Foldseek 3Di:
DQQDQWDKDDWDADPQKTKIWTDDPQWIKIKIKHADDADVVLVVVLVVVCVVQPFDPPAPQAAVDWGAGPQLWIWDDHGRMIITIGQVGHDQWGGVVTDGSNVVNNVVSNVCSVVDDDD